Protein AF-A0A8T5RIE6-F1 (afdb_monomer_lite)

Secondary structure (DSSP, 8-state):
----HHHH-S-TTS-HHHHHHHSTT--HHHHHHHTTGGGTSSS-TTS-GGGS-HHHHHHHHH--TT-EEEEEEE-SS-EEEEEEE----

Radius of gyration: 12.81 Å; chains: 1; bounding box: 27×26×34 Å

Structure (mmCIF, N/CA/C/O backbone):
data_AF-A0A8T5RIE6-F1
#
_entry.id   AF-A0A8T5RIE6-F1
#
loop_
_atom_site.group_PDB
_atom_site.id
_atom_site.type_symbol
_atom_site.label_atom_id
_atom_site.label_alt_id
_atom_site.label_comp_id
_atom_site.label_asym_id
_atom_site.label_entity_id
_atom_site.label_seq_id
_atom_site.pdbx_PDB_ins_code
_atom_site.Cartn_x
_atom_site.Cartn_y
_atom_site.Cartn_z
_atom_site.occupancy
_atom_site.B_iso_or_equiv
_atom_site.auth_seq_id
_atom_site.auth_comp_id
_atom_site.auth_asym_id
_atom_site.auth_atom_id
_atom_site.pdbx_PDB_model_num
ATOM 1 N N . MET A 1 1 ? -5.816 14.317 -10.103 1.00 42.97 1 MET A N 1
ATOM 2 C CA . MET A 1 1 ? -5.138 13.832 -11.323 1.00 42.97 1 MET A CA 1
ATOM 3 C C . MET A 1 1 ? -5.526 12.371 -11.446 1.00 42.97 1 MET A C 1
ATOM 5 O O . MET A 1 1 ? -5.351 11.662 -10.472 1.00 42.97 1 MET A O 1
ATOM 9 N N . HIS A 1 2 ? -6.178 11.958 -12.531 1.00 48.59 2 HIS A N 1
ATOM 10 C CA . HIS A 1 2 ? -6.589 10.564 -12.727 1.00 48.59 2 HIS A CA 1
ATOM 11 C C . HIS A 1 2 ? -5.442 9.891 -13.488 1.00 48.59 2 HIS A C 1
ATOM 13 O O . HIS A 1 2 ? -5.286 10.121 -14.688 1.00 48.59 2 HIS A O 1
ATOM 19 N N . HIS A 1 3 ? -4.548 9.203 -12.781 1.00 55.59 3 HIS A N 1
ATOM 20 C CA . HIS A 1 3 ? -3.511 8.412 -13.433 1.00 55.59 3 HIS A CA 1
ATOM 21 C C . HIS A 1 3 ? -4.155 7.113 -13.912 1.00 55.59 3 HIS A C 1
ATOM 23 O O . HIS A 1 3 ? -4.774 6.402 -13.128 1.00 55.59 3 HIS A O 1
ATOM 29 N N . SER A 1 4 ? -4.059 6.821 -15.207 1.00 69.81 4 SER A N 1
ATOM 30 C CA . SER A 1 4 ? -4.548 5.553 -15.746 1.00 69.81 4 SER A CA 1
ATOM 31 C C . SER A 1 4 ? -3.723 4.408 -15.150 1.00 69.81 4 SER A C 1
ATOM 3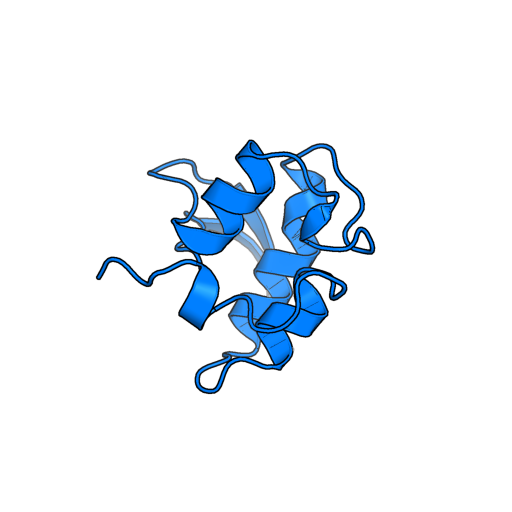3 O O . SER A 1 4 ? -2.495 4.492 -15.165 1.00 69.81 4 SER A O 1
ATOM 35 N N . GLU A 1 5 ? -4.371 3.347 -14.657 1.00 81.31 5 GLU A N 1
ATOM 36 C CA . GLU A 1 5 ? -3.739 2.157 -14.050 1.00 81.31 5 GLU A CA 1
ATOM 37 C C . GLU A 1 5 ? -2.534 1.652 -14.859 1.00 81.31 5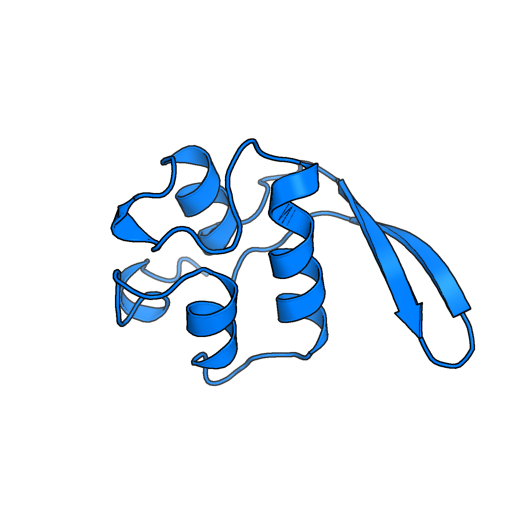 GLU A C 1
ATOM 39 O O . GLU A 1 5 ? -1.475 1.373 -14.304 1.00 81.31 5 GLU A O 1
ATOM 44 N N . GLU A 1 6 ? -2.647 1.657 -16.187 1.00 81.62 6 GLU A N 1
ATOM 45 C CA . GLU A 1 6 ? -1.607 1.228 -17.130 1.00 81.62 6 GLU A CA 1
ATOM 46 C C . GLU A 1 6 ? -0.322 2.077 -17.092 1.00 81.62 6 GLU A C 1
ATOM 48 O O . GLU A 1 6 ? 0.756 1.607 -17.463 1.00 81.62 6 GLU A O 1
ATOM 53 N N . MET A 1 7 ? -0.400 3.333 -16.640 1.00 82.62 7 MET A N 1
ATOM 54 C CA . MET A 1 7 ? 0.779 4.186 -16.458 1.00 82.62 7 MET A CA 1
ATOM 55 C C . MET A 1 7 ? 1.579 3.804 -15.208 1.00 82.62 7 MET A C 1
ATOM 57 O O . MET A 1 7 ? 2.806 3.964 -15.197 1.00 82.62 7 MET A O 1
ATOM 61 N N . ILE A 1 8 ? 0.890 3.313 -14.175 1.00 83.69 8 ILE A N 1
ATOM 62 C CA . ILE A 1 8 ? 1.463 2.931 -12.879 1.00 83.69 8 ILE A CA 1
ATOM 63 C C . ILE A 1 8 ? 1.908 1.463 -12.931 1.00 83.69 8 ILE A C 1
ATOM 65 O O . ILE A 1 8 ? 3.059 1.132 -12.635 1.00 83.69 8 ILE A O 1
ATOM 69 N N . VAL A 1 9 ? 1.021 0.577 -13.377 1.00 87.56 9 VAL A N 1
ATOM 70 C CA . VAL A 1 9 ? 1.218 -0.872 -13.429 1.00 87.56 9 VAL A CA 1
ATOM 71 C C . VAL A 1 9 ? 1.733 -1.278 -14.807 1.00 87.56 9 VAL A C 1
ATOM 73 O O . VAL A 1 9 ? 0.993 -1.676 -15.701 1.00 87.56 9 VAL A O 1
ATOM 76 N N . LYS A 1 10 ? 3.055 -1.205 -14.976 1.00 87.88 10 LYS A N 1
ATOM 77 C CA . LYS A 1 10 ? 3.722 -1.614 -16.228 1.00 87.88 10 LYS A CA 1
ATOM 78 C C . LYS A 1 10 ? 3.913 -3.127 -16.367 1.00 87.88 10 LYS A C 1
ATOM 80 O O . LYS A 1 10 ? 4.168 -3.615 -17.462 1.00 87.88 10 LYS A O 1
ATOM 85 N N . ASP A 1 11 ? 3.854 -3.860 -15.257 1.00 90.50 11 ASP A N 1
ATOM 86 C CA . ASP A 1 11 ? 3.988 -5.316 -15.218 1.00 90.50 11 ASP A CA 1
ATOM 87 C C . ASP A 1 11 ? 3.082 -5.886 -14.126 1.00 90.50 11 ASP A C 1
ATOM 89 O O . ASP A 1 11 ? 3.352 -5.757 -12.932 1.00 90.50 11 ASP A O 1
ATOM 93 N N . TYR A 1 12 ? 2.012 -6.543 -14.559 1.00 92.62 12 TYR A N 1
ATOM 94 C CA . TYR A 1 12 ? 0.970 -7.090 -13.698 1.00 92.62 12 TYR A CA 1
ATOM 95 C C . TYR A 1 12 ? 1.408 -8.347 -12.926 1.00 92.62 12 TYR A C 1
ATOM 97 O O . TYR A 1 12 ? 0.691 -8.798 -12.032 1.00 92.62 12 TYR A O 1
ATOM 105 N N . ASN A 1 13 ? 2.574 -8.927 -13.244 1.00 95.69 13 ASN A N 1
ATOM 106 C CA . ASN A 1 13 ? 3.141 -10.052 -12.491 1.00 95.69 13 ASN A CA 1
ATOM 107 C C . ASN A 1 13 ? 3.960 -9.598 -11.277 1.00 95.69 13 ASN A C 1
ATOM 109 O O . ASN A 1 13 ? 4.380 -10.431 -10.473 1.00 95.69 13 ASN A O 1
ATOM 113 N N . LYS A 1 14 ? 4.199 -8.291 -11.141 1.00 94.88 14 LYS A N 1
ATOM 114 C CA . LYS A 1 14 ? 4.872 -7.714 -9.980 1.00 94.88 14 LYS A CA 1
ATOM 115 C C . LYS A 1 14 ? 3.888 -7.474 -8.849 1.00 94.88 14 LYS A C 1
ATOM 117 O O . LYS A 1 14 ? 2.711 -7.211 -9.078 1.00 94.88 14 LYS A O 1
ATOM 122 N N . ASN A 1 15 ? 4.386 -7.548 -7.622 1.00 95.44 15 ASN A N 1
ATOM 123 C CA . ASN A 1 15 ? 3.614 -7.158 -6.448 1.00 95.44 15 ASN A CA 1
ATOM 124 C C . ASN A 1 15 ? 3.649 -5.638 -6.221 1.00 95.44 15 ASN A C 1
ATOM 126 O O . ASN A 1 15 ? 4.430 -4.921 -6.856 1.00 95.44 15 ASN A O 1
ATOM 130 N N . LEU A 1 16 ? 2.828 -5.154 -5.283 1.00 94.25 16 LEU A N 1
ATOM 131 C CA . LEU A 1 16 ? 2.670 -3.720 -5.018 1.00 94.25 16 LEU A CA 1
ATOM 132 C C . LEU A 1 16 ? 4.002 -3.022 -4.720 1.00 94.25 16 LEU A C 1
ATOM 134 O O . LEU A 1 16 ? 4.280 -1.978 -5.295 1.00 94.25 16 LEU A O 1
ATOM 138 N N . ILE A 1 17 ? 4.880 -3.623 -3.909 1.00 93.81 17 ILE A N 1
ATOM 139 C CA . ILE A 1 17 ? 6.183 -3.031 -3.553 1.00 93.81 17 ILE A CA 1
ATOM 140 C C . ILE A 1 17 ? 7.072 -2.870 -4.790 1.00 93.81 17 ILE A C 1
ATOM 142 O O . ILE A 1 17 ? 7.760 -1.859 -4.946 1.00 93.81 17 ILE A O 1
ATOM 146 N N . GLN A 1 18 ? 7.106 -3.882 -5.656 1.00 93.38 18 GLN A N 1
ATOM 147 C CA . GLN A 1 18 ? 7.913 -3.863 -6.875 1.00 93.38 18 GLN A CA 1
ATOM 148 C C . GLN A 1 18 ? 7.380 -2.854 -7.895 1.00 93.38 18 GLN A C 1
ATOM 150 O O . GLN A 1 18 ? 8.184 -2.201 -8.562 1.00 93.38 18 GLN A O 1
ATOM 155 N N . ILE A 1 19 ? 6.054 -2.729 -8.005 1.00 91.88 19 ILE A N 1
ATOM 156 C CA . ILE A 1 19 ? 5.400 -1.720 -8.846 1.00 91.88 19 ILE A CA 1
ATOM 157 C C . ILE A 1 19 ? 5.729 -0.331 -8.316 1.00 91.88 19 ILE A C 1
ATOM 159 O O . ILE A 1 19 ? 6.255 0.481 -9.075 1.00 91.88 19 ILE A O 1
ATOM 163 N N . THR A 1 20 ? 5.532 -0.097 -7.013 1.00 91.12 20 THR A N 1
ATOM 164 C CA . THR A 1 20 ? 5.889 1.167 -6.372 1.00 91.12 20 THR A CA 1
ATOM 165 C C . THR A 1 20 ? 7.349 1.479 -6.646 1.00 91.12 20 THR A C 1
ATOM 167 O O . THR A 1 20 ? 7.600 2.474 -7.288 1.00 91.12 20 THR A O 1
ATOM 170 N N . LYS A 1 21 ? 8.319 0.609 -6.336 1.00 89.25 21 LYS A N 1
ATOM 171 C CA . LYS A 1 21 ? 9.758 0.864 -6.592 1.00 89.25 21 LYS A CA 1
ATOM 172 C C . LYS A 1 21 ? 10.124 1.171 -8.051 1.00 89.25 21 LYS A C 1
ATOM 174 O O . LYS A 1 21 ? 11.159 1.791 -8.281 1.00 89.25 21 LYS A O 1
ATOM 179 N N . ALA A 1 22 ? 9.340 0.705 -9.022 1.00 86.06 22 ALA A N 1
ATOM 180 C CA . ALA A 1 22 ? 9.584 0.952 -10.442 1.00 86.06 22 ALA A CA 1
ATOM 181 C C . ALA A 1 22 ? 9.068 2.323 -10.922 1.00 86.06 22 ALA A C 1
ATOM 183 O O . ALA A 1 22 ? 9.399 2.737 -12.037 1.00 86.06 22 ALA A O 1
ATOM 184 N N . GLY A 1 23 ? 8.264 3.019 -10.113 1.00 79.12 23 GLY A N 1
ATOM 185 C CA . GLY A 1 23 ? 7.792 4.369 -10.403 1.00 79.12 23 GLY A CA 1
ATOM 186 C C . GLY A 1 23 ? 8.933 5.392 -10.417 1.00 79.12 23 GLY A C 1
ATOM 187 O O . GLY A 1 23 ? 9.887 5.310 -9.648 1.00 79.12 23 GLY A O 1
ATOM 188 N N . SER A 1 24 ? 8.847 6.395 -11.289 1.00 59.47 24 SER A N 1
ATOM 189 C CA . SER A 1 24 ? 9.895 7.419 -11.430 1.00 59.47 24 SER A CA 1
ATOM 190 C C . SER A 1 24 ? 9.875 8.499 -10.339 1.00 59.47 24 SER A C 1
ATOM 192 O O . SER A 1 24 ? 10.826 9.268 -10.245 1.00 59.47 24 SER A O 1
ATOM 194 N N . ALA A 1 25 ? 8.811 8.575 -9.532 1.00 60.25 25 ALA A N 1
ATOM 195 C CA . ALA A 1 25 ? 8.596 9.601 -8.502 1.00 60.25 25 ALA A CA 1
ATOM 196 C C . ALA A 1 25 ? 8.502 9.015 -7.079 1.00 60.25 25 ALA A C 1
ATOM 198 O O . ALA A 1 25 ? 7.846 9.572 -6.204 1.00 60.25 25 ALA A O 1
ATOM 199 N N . VAL A 1 26 ? 9.121 7.858 -6.846 1.00 64.00 26 VAL A N 1
ATOM 200 C CA . VAL A 1 26 ? 8.894 7.074 -5.627 1.00 64.00 26 VAL A CA 1
ATOM 201 C C . VAL A 1 26 ? 9.613 7.693 -4.450 1.00 64.00 26 VAL A C 1
ATOM 203 O O . VAL A 1 26 ? 10.840 7.648 -4.345 1.00 64.00 26 VAL A O 1
ATOM 206 N N . PHE A 1 27 ? 8.828 8.217 -3.523 1.00 71.50 27 PHE A N 1
ATOM 207 C CA . PHE A 1 27 ? 9.320 8.614 -2.217 1.00 71.50 27 PHE A CA 1
ATOM 208 C C . PHE A 1 27 ? 9.419 7.377 -1.318 1.00 71.50 27 PHE A C 1
ATOM 210 O O . PHE A 1 27 ? 8.553 6.501 -1.352 1.00 71.50 27 PHE A O 1
ATOM 217 N N . ALA A 1 28 ? 10.465 7.305 -0.487 1.00 74.25 28 ALA A N 1
ATOM 218 C CA . ALA A 1 28 ? 10.672 6.197 0.453 1.00 74.25 28 ALA A CA 1
ATOM 219 C C . ALA A 1 28 ? 9.442 5.941 1.349 1.00 74.25 28 ALA A C 1
ATOM 221 O O . ALA A 1 28 ? 9.203 4.811 1.771 1.00 74.25 28 ALA A O 1
ATOM 222 N N . ASP A 1 29 ? 8.638 6.977 1.582 1.00 81.50 29 ASP A N 1
ATOM 223 C CA . ASP A 1 29 ? 7.431 6.930 2.402 1.00 81.50 29 ASP A CA 1
ATOM 224 C C . ASP A 1 29 ? 6.276 6.183 1.723 1.00 81.50 29 ASP A C 1
ATOM 226 O O . ASP A 1 29 ? 5.546 5.461 2.398 1.00 81.50 29 ASP A O 1
ATOM 230 N N . GLN A 1 30 ? 6.145 6.258 0.391 1.00 86.94 30 GLN A N 1
ATOM 231 C CA . GLN A 1 30 ? 5.100 5.515 -0.326 1.00 86.94 30 GLN A CA 1
ATOM 232 C C . GLN A 1 30 ? 5.294 4.003 -0.189 1.00 86.94 30 GLN A C 1
ATOM 234 O O . GLN A 1 30 ? 4.334 3.279 0.065 1.00 86.94 30 GLN A O 1
ATOM 239 N N . ILE A 1 31 ? 6.540 3.524 -0.283 1.00 90.69 31 ILE A N 1
ATOM 240 C CA . ILE A 1 31 ? 6.853 2.100 -0.099 1.00 90.69 31 ILE A CA 1
ATOM 241 C C . ILE A 1 31 ? 6.447 1.649 1.310 1.00 90.69 31 ILE A C 1
ATOM 243 O O . ILE A 1 31 ? 5.799 0.615 1.451 1.00 90.69 31 ILE A O 1
ATOM 247 N N . ARG A 1 32 ? 6.751 2.454 2.339 1.00 91.00 32 ARG A N 1
ATOM 248 C CA . ARG A 1 32 ? 6.388 2.151 3.735 1.00 91.00 32 ARG A CA 1
ATOM 249 C C . ARG A 1 32 ? 4.880 2.052 3.947 1.00 91.00 32 ARG A C 1
ATOM 251 O O . ARG A 1 32 ? 4.442 1.269 4.787 1.00 91.00 32 ARG A O 1
ATOM 258 N N . PHE A 1 33 ? 4.085 2.855 3.240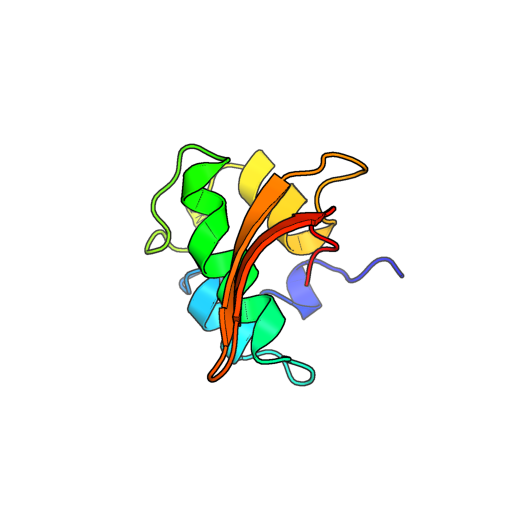 1.00 92.62 33 PHE A N 1
ATOM 259 C CA . PHE A 1 33 ? 2.627 2.770 3.322 1.00 92.62 33 PHE A CA 1
ATOM 260 C C . PHE A 1 33 ? 2.102 1.526 2.604 1.00 92.62 33 PHE A C 1
ATOM 262 O O . PHE A 1 33 ? 1.299 0.790 3.174 1.00 92.62 33 PHE A O 1
ATOM 269 N N . VAL A 1 34 ? 2.612 1.241 1.404 1.00 94.25 34 VAL A N 1
ATOM 270 C CA . VAL A 1 34 ? 2.234 0.057 0.618 1.00 94.25 34 VAL A CA 1
ATOM 271 C C . VAL A 1 34 ? 2.542 -1.241 1.368 1.00 94.25 34 VAL A C 1
ATOM 273 O O . VAL A 1 34 ? 1.697 -2.132 1.420 1.00 94.25 34 VAL A O 1
ATOM 276 N N . GLU A 1 35 ? 3.698 -1.326 2.030 1.00 94.38 35 GLU A N 1
ATOM 277 C CA . GLU A 1 35 ? 4.089 -2.464 2.878 1.00 94.38 35 GLU A CA 1
ATOM 278 C C . GLU A 1 35 ? 3.111 -2.733 4.034 1.00 94.38 35 GLU A C 1
ATOM 280 O O . GLU A 1 35 ? 3.051 -3.850 4.548 1.00 94.38 35 GLU A O 1
ATOM 285 N N . GLN A 1 36 ? 2.332 -1.729 4.438 1.00 95.56 36 GLN A N 1
ATOM 286 C CA . GLN A 1 36 ? 1.396 -1.817 5.556 1.00 95.56 36 GLN A CA 1
ATOM 287 C C . GLN A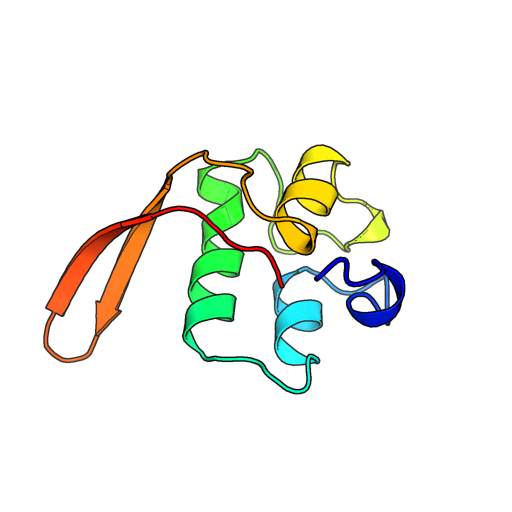 1 36 ? -0.059 -2.027 5.131 1.00 95.56 36 GLN A C 1
ATOM 289 O O . GLN A 1 36 ? -0.877 -2.352 5.988 1.00 95.56 36 GLN A O 1
ATOM 294 N N . LEU A 1 37 ? -0.393 -1.917 3.840 1.00 94.88 37 LEU A N 1
ATOM 295 C CA . LEU A 1 37 ? -1.749 -2.172 3.334 1.00 94.88 37 LEU A CA 1
ATOM 296 C C . LEU A 1 37 ? -2.338 -3.545 3.728 1.00 94.88 37 LEU A C 1
ATOM 298 O O . LEU A 1 37 ? -3.521 -3.568 4.069 1.00 94.88 37 LEU A O 1
ATOM 302 N N . PRO A 1 38 ? -1.571 -4.656 3.795 1.00 96.38 38 PRO A N 1
ATOM 303 C CA . PRO A 1 38 ? -2.084 -5.949 4.274 1.00 96.38 38 PRO A CA 1
ATOM 304 C C . PRO A 1 38 ? -2.612 -5.936 5.714 1.00 96.38 38 PRO A C 1
ATOM 306 O O . PRO A 1 38 ? -3.279 -6.865 6.152 1.00 96.38 38 PRO A O 1
ATOM 309 N N . ARG A 1 39 ? -2.290 -4.901 6.501 1.00 95.12 39 ARG A N 1
ATOM 310 C CA . ARG A 1 39 ? -2.831 -4.737 7.859 1.00 95.12 39 ARG A CA 1
ATOM 311 C C . ARG A 1 39 ? -4.249 -4.178 7.862 1.00 95.12 39 ARG A C 1
ATOM 313 O O . ARG A 1 39 ? -4.919 -4.247 8.888 1.00 95.12 39 ARG A O 1
ATOM 320 N N . PHE A 1 40 ? -4.664 -3.572 6.754 1.00 94.56 40 PHE A N 1
ATOM 321 C CA . PHE A 1 40 ? -5.957 -2.908 6.605 1.00 94.56 40 PHE A CA 1
ATOM 322 C C . PHE A 1 40 ? -6.880 -3.637 5.625 1.00 94.56 40 PHE A C 1
ATOM 324 O O . PHE A 1 40 ? -8.092 -3.444 5.698 1.00 94.56 40 PHE A O 1
ATOM 331 N N . TYR A 1 41 ? -6.310 -4.461 4.743 1.00 94.06 41 TYR A N 1
ATOM 332 C CA . TYR A 1 41 ? -7.005 -5.241 3.724 1.00 94.06 41 TYR A CA 1
ATOM 333 C C . TYR A 1 41 ? -6.505 -6.686 3.735 1.00 94.06 41 TYR A C 1
ATOM 335 O O . TYR A 1 41 ? -5.322 -6.927 3.958 1.00 94.06 41 TYR A O 1
ATOM 343 N N . ASP A 1 42 ? -7.393 -7.638 3.459 1.00 93.75 42 ASP A N 1
ATOM 344 C CA . ASP A 1 42 ? -7.080 -9.068 3.499 1.00 93.75 42 ASP A CA 1
ATOM 345 C C . ASP A 1 42 ? -6.419 -9.539 2.191 1.00 93.75 42 ASP A C 1
ATOM 347 O O . ASP A 1 42 ? -7.086 -9.947 1.239 1.00 93.75 42 ASP A O 1
ATOM 351 N N . PHE A 1 43 ? -5.092 -9.409 2.109 1.00 96.19 43 PHE A N 1
ATOM 352 C CA . PHE A 1 43 ? -4.280 -9.914 0.998 1.00 96.19 43 PHE A CA 1
ATOM 353 C C . PHE A 1 43 ? -2.815 -10.135 1.418 1.00 96.19 43 PHE A C 1
ATOM 355 O O . PHE A 1 43 ? -2.351 -9.585 2.414 1.00 96.19 43 PHE A O 1
ATOM 362 N N . ASP A 1 44 ? -2.053 -10.905 0.633 1.00 96.50 44 ASP A N 1
ATOM 363 C CA . ASP A 1 44 ? -0.598 -11.037 0.809 1.00 96.50 44 ASP A CA 1
ATOM 364 C C . ASP A 1 44 ? 0.140 -9.982 -0.033 1.00 96.50 44 ASP A C 1
ATOM 366 O O . ASP A 1 44 ? -0.056 -9.873 -1.243 1.00 96.50 44 ASP A O 1
ATOM 370 N N . ILE A 1 45 ? 1.050 -9.228 0.591 1.00 95.69 45 ILE A N 1
ATOM 371 C CA . ILE A 1 45 ? 1.883 -8.218 -0.079 1.00 95.69 45 ILE A CA 1
ATOM 372 C C . ILE A 1 45 ? 2.763 -8.783 -1.198 1.00 95.69 45 ILE A C 1
ATOM 374 O O . ILE A 1 45 ? 3.261 -8.031 -2.035 1.00 95.69 45 ILE A O 1
ATOM 378 N N . LYS A 1 46 ? 2.997 -10.098 -1.205 1.00 96.19 46 LYS A N 1
ATOM 379 C CA . LYS A 1 46 ? 3.762 -10.799 -2.240 1.00 96.19 46 LYS A CA 1
ATOM 380 C C . LYS A 1 46 ? 2.904 -11.211 -3.432 1.00 96.19 46 LYS A C 1
ATOM 382 O O . LYS A 1 46 ? 3.484 -11.583 -4.454 1.00 96.19 46 LYS A O 1
ATOM 387 N N . THR A 1 47 ? 1.578 -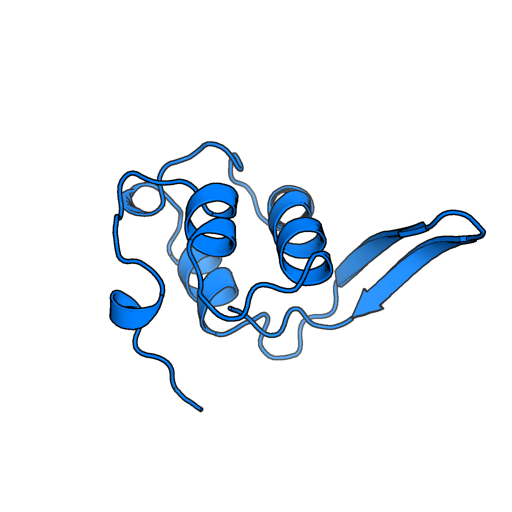11.137 -3.320 1.00 97.12 47 THR A N 1
ATOM 388 C CA . THR A 1 47 ? 0.654 -11.477 -4.403 1.00 97.12 47 THR A CA 1
ATOM 389 C C . THR A 1 47 ? 0.905 -10.570 -5.615 1.00 97.12 47 THR A C 1
ATOM 391 O O . THR A 1 47 ? 0.990 -9.345 -5.461 1.00 97.12 47 THR A O 1
ATOM 394 N N . PRO A 1 48 ? 1.058 -11.141 -6.824 1.00 97.31 48 PRO A N 1
ATOM 395 C CA . PRO A 1 48 ? 1.142 -10.370 -8.060 1.00 97.31 48 PRO A CA 1
ATOM 396 C C . PRO A 1 48 ? -0.085 -9.482 -8.255 1.00 97.31 48 PRO A C 1
ATOM 398 O O . PRO A 1 48 ? -1.199 -9.903 -7.954 1.00 97.31 48 PRO A O 1
ATOM 401 N N . TYR A 1 49 ? 0.092 -8.287 -8.820 1.00 95.94 49 TYR A N 1
ATOM 402 C CA . TYR A 1 49 ? -0.991 -7.313 -8.972 1.00 95.94 49 TYR A CA 1
ATOM 403 C C . TYR A 1 49 ? -2.225 -7.890 -9.667 1.00 95.94 49 TYR A C 1
ATOM 405 O O . TYR A 1 49 ? -3.339 -7.685 -9.197 1.00 95.94 49 TYR A O 1
ATOM 413 N N . LYS A 1 50 ? -2.044 -8.675 -10.737 1.00 95.06 50 LYS A N 1
ATOM 414 C CA . LYS A 1 50 ? -3.150 -9.333 -11.457 1.00 95.06 50 LYS A CA 1
ATOM 415 C C . LYS A 1 50 ? -4.064 -10.175 -10.555 1.00 95.06 50 LYS A C 1
ATOM 417 O O . LYS A 1 50 ? -5.272 -10.182 -10.786 1.00 95.06 50 LYS A O 1
ATOM 422 N N . ASP A 1 51 ? -3.495 -10.812 -9.533 1.00 97.31 51 ASP A N 1
ATOM 423 C CA . ASP A 1 51 ? -4.161 -11.771 -8.648 1.00 97.31 51 ASP A CA 1
ATOM 424 C C . ASP A 1 51 ? -4.724 -11.096 -7.380 1.00 97.31 51 ASP A C 1
ATOM 426 O O . ASP A 1 51 ? -5.316 -11.760 -6.530 1.00 97.31 51 ASP A O 1
ATOM 430 N N . LEU A 1 52 ? -4.542 -9.777 -7.233 1.00 96.69 52 LEU A N 1
ATOM 431 C CA . LEU A 1 52 ? -5.070 -9.022 -6.100 1.00 96.69 52 LEU A CA 1
ATOM 432 C C . LEU A 1 52 ? -6.589 -8.806 -6.200 1.00 96.69 52 LEU A C 1
ATOM 434 O O . LEU A 1 52 ? -7.117 -8.645 -7.308 1.00 96.69 52 LEU A O 1
ATOM 438 N N . PRO A 1 53 ? -7.282 -8.703 -5.049 1.00 96.00 53 PRO A N 1
ATOM 439 C CA . PRO A 1 53 ? -8.667 -8.251 -4.999 1.00 96.00 53 PRO A CA 1
ATOM 440 C C . PRO A 1 53 ? -8.835 -6.860 -5.618 1.00 96.00 53 PRO A C 1
ATOM 442 O O . PRO A 1 53 ? -7.971 -5.995 -5.465 1.00 96.00 53 PRO A O 1
ATOM 445 N N . GLU A 1 54 ? -9.981 -6.624 -6.258 1.00 93.56 54 GLU A N 1
ATOM 446 C CA . GLU A 1 54 ? -10.290 -5.345 -6.911 1.00 93.56 54 GLU A CA 1
ATOM 447 C C . GLU A 1 54 ? -10.220 -4.163 -5.932 1.00 93.56 54 GLU A C 1
ATOM 449 O O . GLU A 1 54 ? -9.642 -3.133 -6.249 1.00 93.56 54 GLU A O 1
ATOM 454 N N . GLU A 1 55 ? -10.704 -4.337 -4.699 1.00 93.38 55 GLU A N 1
ATOM 455 C CA . GLU A 1 55 ? -10.626 -3.311 -3.648 1.00 93.38 55 GLU A CA 1
ATOM 456 C C . GLU A 1 55 ? -9.178 -2.875 -3.364 1.00 93.38 55 GLU A C 1
ATOM 458 O O . GLU A 1 55 ? -8.897 -1.687 -3.223 1.00 93.38 55 GLU A O 1
ATOM 463 N N . VAL A 1 56 ? -8.234 -3.822 -3.349 1.00 95.00 56 VAL A N 1
ATOM 464 C CA . VAL A 1 56 ? -6.812 -3.528 -3.117 1.00 95.00 56 VAL A CA 1
ATOM 465 C C . VAL A 1 56 ? -6.215 -2.780 -4.308 1.00 95.00 56 VAL A C 1
ATOM 467 O O . VAL A 1 56 ? -5.444 -1.842 -4.110 1.00 95.00 56 VAL A O 1
ATOM 470 N N . LYS A 1 57 ? -6.584 -3.158 -5.539 1.00 94.00 57 LYS A N 1
ATOM 471 C CA . LYS A 1 57 ? -6.157 -2.464 -6.765 1.00 94.00 57 LYS A CA 1
ATOM 472 C C . LYS A 1 57 ? -6.660 -1.023 -6.790 1.00 94.00 57 LYS A C 1
ATOM 474 O O . LYS A 1 57 ? -5.861 -0.114 -7.008 1.00 94.00 57 LYS A O 1
ATOM 479 N N . GLN A 1 58 ? -7.942 -0.818 -6.486 1.00 93.06 58 GLN A N 1
ATOM 480 C CA . GLN A 1 58 ? -8.557 0.506 -6.401 1.00 93.06 58 GLN A CA 1
ATOM 481 C C . GLN A 1 58 ? -7.854 1.374 -5.360 1.00 93.06 58 GLN A C 1
ATOM 483 O O . GLN A 1 58 ? -7.434 2.483 -5.677 1.00 93.06 58 GLN A O 1
ATOM 488 N N . VAL A 1 59 ? -7.628 0.850 -4.153 1.00 93.62 59 VAL A N 1
ATOM 489 C CA . VAL A 1 59 ? -6.959 1.606 -3.085 1.00 93.62 59 VAL A CA 1
ATOM 490 C C . VAL A 1 59 ? -5.507 1.916 -3.429 1.00 93.62 59 VAL A C 1
ATOM 492 O O . VAL A 1 59 ? -5.012 2.991 -3.099 1.00 93.62 59 VAL A O 1
ATOM 495 N N . PHE A 1 60 ? -4.814 0.995 -4.096 1.00 92.38 60 PHE A N 1
ATOM 496 C CA . PHE A 1 60 ? -3.435 1.202 -4.522 1.00 92.38 60 PHE A CA 1
ATOM 497 C C . PHE A 1 60 ? -3.302 2.338 -5.547 1.00 92.38 60 PHE A C 1
ATOM 499 O O . PHE A 1 60 ? -2.367 3.127 -5.445 1.00 92.38 60 PHE A O 1
ATOM 506 N N . ILE A 1 61 ? -4.232 2.433 -6.502 1.00 91.06 61 ILE A N 1
ATOM 507 C CA . ILE A 1 61 ? -4.189 3.420 -7.591 1.00 91.06 61 ILE A CA 1
ATOM 508 C C . ILE A 1 61 ? -4.833 4.749 -7.182 1.00 91.06 61 ILE A C 1
ATOM 510 O O . ILE A 1 61 ? -4.219 5.802 -7.314 1.00 91.06 61 ILE A O 1
ATOM 514 N N . ASN A 1 62 ? -6.060 4.705 -6.666 1.00 90.12 62 ASN A N 1
ATOM 515 C CA . ASN A 1 62 ? -6.882 5.889 -6.400 1.00 90.12 62 ASN A CA 1
ATOM 516 C C . ASN A 1 62 ? -6.788 6.380 -4.950 1.00 90.12 62 ASN A C 1
ATOM 518 O O . ASN A 1 62 ? -7.324 7.435 -4.608 1.00 90.12 62 ASN A O 1
ATOM 522 N N . GLY A 1 63 ? -6.111 5.620 -4.091 1.00 91.75 63 GLY A N 1
ATOM 523 C CA . GLY A 1 63 ? -6.061 5.896 -2.671 1.00 91.75 63 GLY A CA 1
ATOM 524 C C . GLY A 1 63 ? -7.306 5.418 -1.930 1.00 91.75 63 GLY A C 1
ATOM 525 O O . GLY A 1 63 ? -8.159 4.693 -2.422 1.00 91.75 63 GLY A O 1
ATOM 526 N N . SER A 1 64 ? -7.379 5.817 -0.673 1.00 91.69 64 SER A N 1
ATOM 527 C CA . SER A 1 64 ? -8.352 5.340 0.310 1.00 91.69 64 SER A CA 1
ATOM 528 C C . SER A 1 64 ? -9.665 6.122 0.361 1.00 91.69 64 SER A C 1
ATOM 530 O O . SER A 1 64 ? -10.483 5.856 1.238 1.00 91.69 64 SER A O 1
ATOM 532 N N . GLU A 1 65 ? -9.844 7.096 -0.536 1.00 89.19 65 GLU A N 1
ATOM 533 C CA . GLU A 1 65 ? -11.069 7.899 -0.684 1.00 89.19 65 GLU A CA 1
ATOM 534 C C . GLU A 1 65 ? -11.625 8.461 0.645 1.00 89.19 65 GLU A C 1
ATOM 536 O O . GLU A 1 65 ? -12.816 8.365 0.936 1.00 89.19 65 GLU A O 1
ATOM 541 N N . GLY A 1 66 ? -10.768 9.035 1.497 1.00 88.25 66 GLY A N 1
ATOM 542 C CA . GLY A 1 66 ? -11.182 9.579 2.799 1.00 88.25 66 GLY A CA 1
ATOM 543 C C . GLY A 1 66 ? -11.038 8.615 3.981 1.00 88.25 66 GLY A C 1
ATOM 544 O O . GLY A 1 66 ? -11.148 9.034 5.139 1.00 88.25 66 GLY A O 1
ATOM 545 N N . LYS A 1 67 ? -10.769 7.324 3.742 1.00 91.81 67 LYS A N 1
ATOM 546 C CA . LYS A 1 67 ? -10.551 6.343 4.814 1.00 91.81 67 LYS A CA 1
ATOM 547 C C . LYS A 1 67 ? -9.152 6.502 5.410 1.00 91.81 67 LYS A C 1
ATOM 549 O O . LYS A 1 67 ? -8.137 6.249 4.771 1.00 91.81 67 LYS A O 1
ATOM 554 N N . LYS A 1 68 ? -9.097 6.878 6.686 1.00 94.19 68 LYS A N 1
ATOM 555 C CA . LYS A 1 68 ? -7.838 7.011 7.424 1.00 94.19 68 LYS A CA 1
ATOM 556 C C . LYS A 1 68 ? -7.368 5.674 7.981 1.00 94.19 68 LYS A C 1
ATOM 558 O O . LYS A 1 68 ? -8.161 4.889 8.499 1.00 94.19 68 LYS A O 1
ATOM 563 N N . PHE A 1 69 ? -6.058 5.467 7.944 1.00 94.38 69 PHE A N 1
ATOM 564 C CA . PHE A 1 69 ? -5.385 4.324 8.544 1.00 94.38 69 PHE A CA 1
ATOM 565 C C . PHE A 1 69 ? -4.314 4.771 9.521 1.00 94.38 69 PHE A C 1
ATOM 567 O O . PHE A 1 69 ? -3.688 5.815 9.343 1.00 94.38 69 PHE A O 1
ATOM 574 N N . LYS A 1 70 ? -4.067 3.932 10.528 1.00 95.25 70 LYS A N 1
ATOM 575 C CA . LYS A 1 70 ? -2.973 4.107 11.484 1.00 95.25 70 LYS A CA 1
ATOM 576 C C . LYS A 1 70 ? -1.721 3.418 1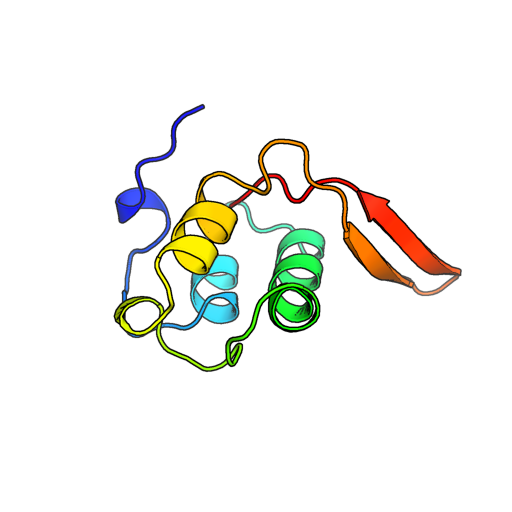0.961 1.00 95.25 70 LYS A C 1
ATOM 578 O O . LYS A 1 70 ? -1.478 2.243 11.239 1.00 95.25 70 LYS A O 1
ATOM 583 N N . PHE A 1 71 ? -0.942 4.145 10.172 1.00 94.25 71 PHE A N 1
ATOM 584 C CA . PHE A 1 71 ? 0.351 3.673 9.694 1.00 94.25 71 PHE A CA 1
ATOM 585 C C . PHE A 1 71 ? 1.378 3.747 10.816 1.00 94.25 71 PHE A C 1
ATOM 587 O O . PHE A 1 71 ? 1.449 4.737 11.540 1.00 94.25 71 PHE A O 1
ATOM 594 N N . GLN A 1 72 ? 2.213 2.725 10.942 1.00 93.62 72 GLN A N 1
ATOM 595 C CA . GLN A 1 72 ? 3.392 2.812 11.793 1.00 93.62 72 GLN A CA 1
ATOM 596 C C . GLN A 1 72 ? 4.439 3.643 11.076 1.00 93.62 72 GLN A C 1
ATOM 598 O O . GLN A 1 72 ? 4.708 3.454 9.883 1.00 93.62 72 GLN A O 1
ATOM 603 N N . TRP A 1 73 ? 5.032 4.548 11.831 1.00 90.62 73 TRP A N 1
ATOM 604 C CA . TRP A 1 73 ? 6.099 5.409 11.386 1.00 90.62 73 TRP A CA 1
ATOM 605 C C . TRP A 1 73 ? 7.321 5.167 12.254 1.00 90.62 73 TRP A C 1
ATOM 607 O O . TRP A 1 73 ? 7.244 5.216 13.479 1.00 90.62 73 TRP A O 1
ATOM 617 N N . GLU A 1 74 ? 8.458 4.933 11.611 1.00 87.62 74 GLU A N 1
ATOM 618 C CA . GLU A 1 74 ? 9.736 4.787 12.290 1.00 87.62 74 GLU A CA 1
ATOM 619 C C . GLU A 1 74 ? 10.807 5.584 11.550 1.00 87.62 74 GLU A C 1
ATOM 621 O O . GLU A 1 74 ? 11.039 5.424 10.348 1.00 87.62 74 GLU A O 1
ATOM 626 N N . SER A 1 75 ? 11.462 6.455 12.303 1.00 85.94 75 SER A N 1
ATOM 627 C CA . SER A 1 75 ? 12.582 7.287 11.889 1.00 85.94 75 SER A CA 1
ATOM 628 C C . SER A 1 75 ? 13.703 7.177 12.922 1.00 85.94 75 SER A C 1
ATOM 630 O O . SER A 1 75 ? 13.514 6.624 14.003 1.00 85.94 75 SER A O 1
ATOM 632 N N . LYS A 1 76 ? 14.877 7.751 12.631 1.00 87.06 76 LYS A N 1
ATOM 633 C CA . LYS A 1 76 ? 16.035 7.684 13.541 1.00 87.06 76 LYS A CA 1
ATOM 634 C C . LYS A 1 76 ? 15.774 8.270 14.936 1.00 87.06 76 LYS A C 1
ATOM 636 O O . LYS A 1 76 ? 16.493 7.927 15.865 1.00 87.06 76 LYS A O 1
ATOM 641 N N . THR A 1 77 ? 14.806 9.175 15.070 1.00 89.12 77 THR A N 1
ATOM 642 C CA . THR A 1 77 ? 14.550 9.932 16.307 1.00 89.12 77 THR A CA 1
ATOM 643 C C . THR A 1 77 ? 13.133 9.764 16.847 1.00 89.12 77 THR A C 1
ATOM 645 O O . THR A 1 77 ? 12.853 10.231 17.947 1.00 89.12 77 THR A O 1
ATOM 648 N N . PHE A 1 78 ? 12.236 9.124 16.096 1.00 87.06 78 PHE A N 1
ATOM 649 C CA . PHE A 1 78 ? 10.828 8.994 16.457 1.00 87.06 78 PHE A CA 1
ATOM 650 C C . PHE A 1 78 ? 10.236 7.712 15.877 1.00 87.06 78 PHE A C 1
ATOM 652 O O . PHE A 1 78 ? 10.348 7.470 14.671 1.00 87.06 78 PHE A O 1
ATOM 659 N N . SER A 1 79 ? 9.566 6.944 16.731 1.00 91.69 79 SER A N 1
ATOM 660 C CA . SER A 1 79 ? 8.656 5.868 16.357 1.00 91.69 79 SER A CA 1
ATOM 661 C C . SER A 1 79 ? 7.263 6.169 16.909 1.00 91.69 79 SER A C 1
ATOM 663 O O . SER A 1 79 ? 7.121 6.710 18.007 1.00 91.69 79 SER A O 1
ATOM 665 N N . GLY A 1 80 ? 6.228 5.857 16.137 1.00 93.25 80 GLY A N 1
ATOM 666 C CA . GLY A 1 80 ? 4.848 6.094 16.543 1.00 93.25 80 GLY A CA 1
ATOM 667 C C . GLY A 1 80 ? 3.848 5.722 15.460 1.00 93.25 80 GLY A C 1
ATOM 668 O O . GLY A 1 80 ? 4.185 5.088 14.462 1.00 93.25 80 GLY A O 1
ATOM 669 N N . GLU A 1 81 ? 2.606 6.145 15.659 1.00 93.12 81 GLU A N 1
ATOM 670 C CA . GLU A 1 81 ? 1.519 5.929 14.710 1.00 93.12 81 GLU A CA 1
ATOM 671 C C . GLU A 1 81 ? 1.125 7.250 14.051 1.00 93.12 81 GLU A C 1
ATOM 673 O O . GLU A 1 81 ? 0.959 8.271 14.719 1.00 93.12 81 GLU A O 1
ATOM 678 N N . LEU A 1 82 ? 0.961 7.217 12.733 1.00 91.44 82 LEU A N 1
ATOM 679 C CA . LEU A 1 82 ? 0.457 8.314 11.926 1.00 91.44 82 LEU A CA 1
ATOM 680 C C . LEU A 1 82 ? -0.912 7.922 11.378 1.00 91.44 82 LEU A C 1
ATOM 682 O O . LEU A 1 82 ? -1.024 7.011 10.557 1.00 91.44 82 LEU A O 1
ATOM 686 N N . GLU A 1 83 ? -1.951 8.625 11.821 1.00 94.44 83 GLU A N 1
ATOM 687 C CA . GLU A 1 83 ? -3.285 8.482 11.250 1.00 94.44 83 GLU A CA 1
ATOM 688 C C . GLU A 1 83 ? -3.417 9.374 10.013 1.00 94.44 83 GLU A C 1
ATOM 690 O O . GLU A 1 83 ? -3.405 10.603 10.118 1.00 94.44 83 GLU A O 1
ATOM 695 N N . ARG A 1 84 ? -3.518 8.762 8.831 1.00 93.44 84 ARG A N 1
ATOM 696 C CA . ARG A 1 84 ? -3.661 9.489 7.563 1.00 93.44 84 ARG A CA 1
ATOM 697 C C . ARG A 1 84 ? -4.400 8.682 6.509 1.00 93.44 84 ARG A C 1
ATOM 699 O O . ARG A 1 84 ? -4.514 7.463 6.605 1.00 93.44 84 ARG A O 1
ATOM 706 N N . GLU A 1 85 ? -4.854 9.381 5.481 1.00 94.06 85 GLU A N 1
ATOM 707 C CA . GLU A 1 85 ? -5.342 8.770 4.249 1.00 94.06 85 GLU A CA 1
ATOM 708 C C . GLU A 1 85 ? -4.158 8.268 3.416 1.00 94.06 85 GLU A C 1
ATOM 710 O O . GLU A 1 85 ? -3.071 8.869 3.403 1.00 94.06 85 GLU A O 1
ATOM 715 N N . PHE A 1 86 ? -4.375 7.145 2.738 1.00 92.38 86 PHE A N 1
ATOM 716 C CA . PHE A 1 86 ? -3.499 6.690 1.669 1.00 92.38 86 PHE A CA 1
ATOM 717 C C . PHE A 1 86 ? -3.945 7.363 0.370 1.00 92.38 86 PHE A C 1
ATOM 719 O O . PHE A 1 86 ? -5.111 7.254 0.003 1.00 92.38 86 PHE A O 1
ATOM 726 N N . GLU A 1 87 ? -3.045 8.082 -0.295 1.00 90.06 87 GLU A N 1
ATOM 727 C CA . GLU A 1 87 ? -3.379 8.924 -1.458 1.00 90.06 87 GLU A CA 1
ATOM 728 C C . GLU A 1 87 ? -3.329 8.170 -2.795 1.00 90.06 87 GLU A C 1
ATOM 730 O O . GLU A 1 87 ? -3.706 8.731 -3.816 1.00 90.06 87 GLU A O 1
ATOM 735 N N . GLY A 1 88 ? -2.890 6.908 -2.791 1.00 89.88 88 GLY A N 1
ATOM 736 C CA . GLY A 1 88 ? -2.590 6.168 -4.015 1.00 89.88 88 GLY A CA 1
ATOM 737 C C . GLY A 1 88 ? -1.141 6.365 -4.462 1.00 89.88 88 GLY A C 1
ATOM 738 O O . GLY A 1 88 ? -0.318 6.918 -3.720 1.00 89.88 88 GLY A O 1
ATOM 739 N N . ILE A 1 89 ? -0.828 5.867 -5.658 1.00 86.25 89 ILE A N 1
ATOM 740 C CA . ILE A 1 89 ? 0.506 5.902 -6.279 1.00 86.25 89 ILE A CA 1
ATOM 741 C C . ILE A 1 89 ? 0.498 6.765 -7.535 1.00 86.25 89 ILE A C 1
ATOM 743 O O . ILE A 1 89 ? -0.430 6.609 -8.355 1.00 86.25 89 ILE A O 1
#

Sequence (89 aa):
MHHSEEMIVKDYNKNLIQITKAGSAVFADQIRFVEQLPRFYDFDIKTPYKDLPEEVKQVFINGSEGKKFKFQWESKTFSGELEREFEGI

Foldseek 3Di:
DQDDLCVQCVDQQAFLLVSLVVDPPRDPVLSQVLVCVCVVDPDDSRHGNNPDDPVNSCCQAQWDVPDWDFRWDDDPVDTDTDTDTGRHD

pLDDT: mean 88.68, std 10.63, range [42.97, 97.31]